Protein AF-A0ABC8KRX1-F1 (afdb_monomer_lite)

Structure (mmCIF, N/CA/C/O backbone):
data_AF-A0ABC8KRX1-F1
#
_entry.id   AF-A0ABC8KRX1-F1
#
loop_
_atom_site.group_PDB
_atom_site.id
_atom_site.type_symbol
_atom_site.label_atom_id
_atom_site.label_alt_id
_atom_site.label_comp_id
_atom_site.label_asym_id
_atom_site.label_entity_id
_atom_site.label_seq_id
_atom_site.pdbx_PDB_ins_code
_atom_site.Cartn_x
_atom_site.Cartn_y
_atom_site.Cartn_z
_atom_site.occupancy
_atom_site.B_iso_or_equiv
_atom_site.auth_seq_id
_atom_site.auth_comp_id
_atom_site.auth_asym_id
_atom_site.auth_atom_id
_atom_site.pdbx_PDB_model_num
ATOM 1 N N . ILE A 1 1 ? 6.190 -9.106 5.605 1.00 67.31 1 ILE A N 1
ATOM 2 C CA . ILE A 1 1 ? 5.670 -8.536 6.875 1.00 67.31 1 ILE A CA 1
ATOM 3 C C . ILE A 1 1 ? 4.294 -9.136 7.111 1.00 67.31 1 ILE A C 1
ATOM 5 O O . ILE A 1 1 ? 3.569 -9.311 6.140 1.00 67.31 1 ILE A O 1
ATOM 9 N N . ARG A 1 2 ? 3.958 -9.511 8.347 1.00 81.69 2 ARG A N 1
ATOM 10 C CA . ARG A 1 2 ? 2.632 -10.032 8.702 1.00 81.69 2 ARG A CA 1
ATOM 11 C C . ARG A 1 2 ? 2.022 -9.091 9.737 1.00 81.69 2 ARG A C 1
ATOM 13 O O . ARG A 1 2 ? 2.647 -8.880 10.771 1.00 81.69 2 ARG A O 1
ATOM 20 N N . LEU A 1 3 ? 0.860 -8.521 9.429 1.00 82.62 3 LEU A N 1
ATOM 21 C CA . LEU A 1 3 ? 0.117 -7.658 10.350 1.00 82.62 3 LEU A CA 1
ATOM 22 C C . LEU A 1 3 ? -0.567 -8.503 11.427 1.00 82.62 3 LEU A C 1
ATOM 24 O O . LEU A 1 3 ? -0.953 -9.651 11.166 1.00 82.62 3 LEU A O 1
ATOM 28 N N . ASN A 1 4 ? -0.743 -7.936 12.621 1.00 85.56 4 ASN A N 1
ATOM 29 C CA . ASN A 1 4 ? -1.648 -8.529 13.598 1.00 85.56 4 ASN A CA 1
ATOM 30 C C . ASN A 1 4 ? -3.095 -8.183 13.228 1.00 85.56 4 ASN A C 1
ATOM 32 O O . ASN A 1 4 ? -3.589 -7.130 13.606 1.00 85.56 4 ASN A O 1
ATOM 36 N N . HIS A 1 5 ? -3.770 -9.086 12.519 1.00 79.25 5 HIS A N 1
ATOM 37 C CA . HIS A 1 5 ? -5.127 -8.877 12.003 1.00 79.25 5 HIS A CA 1
ATOM 38 C C . HIS A 1 5 ? -6.200 -8.515 13.049 1.00 79.25 5 HIS A C 1
ATOM 40 O O . HIS A 1 5 ? -7.249 -8.015 12.663 1.00 79.25 5 HIS A O 1
ATOM 46 N N . GLU A 1 6 ? -5.961 -8.744 14.346 1.00 83.38 6 GLU A N 1
ATOM 47 C CA . GLU A 1 6 ? -6.902 -8.363 15.411 1.00 83.38 6 GLU A CA 1
ATOM 48 C C . GLU A 1 6 ? -6.779 -6.888 15.823 1.00 83.38 6 GLU A C 1
ATOM 50 O O . GLU A 1 6 ? -7.724 -6.314 16.354 1.00 83.38 6 GLU A O 1
ATOM 55 N N . THR A 1 7 ? -5.609 -6.272 15.619 1.00 85.19 7 THR A N 1
ATOM 56 C CA . THR A 1 7 ? -5.292 -4.938 16.168 1.00 85.19 7 THR A CA 1
ATOM 57 C C . THR A 1 7 ? -4.695 -3.971 15.149 1.00 85.19 7 THR A C 1
ATOM 59 O O . THR A 1 7 ? -4.569 -2.780 15.430 1.00 85.19 7 THR A O 1
ATOM 62 N N . GLU A 1 8 ? -4.261 -4.473 13.996 1.00 87.12 8 GLU A N 1
ATOM 63 C CA . GLU A 1 8 ? -3.500 -3.734 12.998 1.00 87.12 8 GLU A CA 1
ATOM 64 C C . GLU A 1 8 ? -4.095 -3.948 11.605 1.00 87.12 8 GLU A C 1
ATOM 66 O O . GLU A 1 8 ? -4.144 -5.069 11.094 1.00 87.12 8 GLU A O 1
ATOM 71 N N . PHE A 1 9 ? -4.515 -2.852 10.980 1.00 83.00 9 PHE A N 1
ATOM 72 C CA . PHE A 1 9 ? -5.152 -2.840 9.667 1.00 83.00 9 PHE A CA 1
ATOM 73 C C . PHE A 1 9 ? -4.615 -1.695 8.809 1.00 83.00 9 PHE A C 1
ATOM 75 O O . PHE A 1 9 ? -4.143 -0.678 9.319 1.00 83.00 9 PHE A O 1
ATOM 82 N N . VAL A 1 10 ? -4.664 -1.880 7.490 1.00 86.00 10 VAL A N 1
ATOM 83 C CA . VAL A 1 10 ? -4.175 -0.900 6.511 1.00 86.00 10 VAL A CA 1
ATOM 84 C C . VAL A 1 10 ? -5.114 0.306 6.474 1.00 86.00 10 VAL A C 1
ATOM 86 O O . VAL A 1 10 ? -6.324 0.141 6.378 1.00 86.00 10 VAL A O 1
ATOM 89 N N . THR A 1 11 ? -4.546 1.509 6.529 1.00 86.69 11 THR A N 1
ATOM 90 C CA . THR A 1 11 ? -5.235 2.812 6.493 1.00 86.69 11 THR A CA 1
ATOM 91 C C . THR A 1 11 ? -4.822 3.677 5.303 1.00 86.69 11 THR A C 1
ATOM 93 O O . THR A 1 11 ? -5.395 4.742 5.081 1.00 86.69 11 THR A O 1
ATOM 96 N N . GLY A 1 12 ? -3.819 3.247 4.538 1.00 87.75 12 GLY A N 1
ATOM 97 C CA . GLY A 1 12 ? -3.296 4.010 3.413 1.00 87.75 12 GLY A CA 1
ATOM 98 C C . GLY A 1 12 ? -2.131 3.319 2.723 1.00 87.75 12 GLY A C 1
ATOM 99 O O . GLY A 1 12 ? -1.559 2.359 3.246 1.00 87.75 12 GLY A O 1
ATOM 100 N N . ILE A 1 13 ? -1.747 3.847 1.562 1.00 90.38 13 ILE A N 1
ATOM 101 C CA . ILE A 1 13 ? -0.520 3.456 0.865 1.00 90.38 13 ILE A CA 1
ATOM 102 C C . ILE A 1 13 ? 0.223 4.696 0.366 1.00 90.38 13 ILE A C 1
ATOM 104 O O . ILE A 1 13 ? -0.382 5.671 -0.071 1.00 90.38 13 ILE A O 1
ATOM 108 N N . SER A 1 14 ? 1.547 4.667 0.390 1.00 90.00 14 SER A N 1
ATOM 109 C CA . SER A 1 14 ? 2.373 5.687 -0.260 1.00 90.00 14 SER A CA 1
ATOM 110 C C . SER A 1 14 ? 3.554 5.050 -0.971 1.00 90.00 14 SER A C 1
ATOM 112 O O . SER A 1 14 ? 3.838 3.870 -0.783 1.00 90.00 14 SER A O 1
ATOM 114 N N . GLY A 1 15 ? 4.234 5.805 -1.820 1.00 89.69 15 GLY A N 1
ATOM 115 C CA . GLY A 1 15 ? 5.324 5.276 -2.611 1.00 89.69 15 GLY A CA 1
ATOM 116 C C . GLY A 1 15 ? 5.951 6.295 -3.542 1.00 89.69 15 GLY A C 1
ATOM 117 O O . GLY A 1 15 ? 5.648 7.487 -3.530 1.00 89.69 15 GLY A O 1
ATOM 118 N N . GLU A 1 16 ? 6.848 5.794 -4.370 1.00 88.94 16 GLU A N 1
ATOM 119 C CA . GLU A 1 16 ? 7.502 6.537 -5.432 1.00 88.94 16 GLU A CA 1
ATOM 120 C C . GLU A 1 16 ? 7.234 5.835 -6.754 1.00 88.94 16 GLU A C 1
ATOM 122 O O . GLU A 1 16 ? 7.236 4.607 -6.827 1.00 88.94 16 GLU A O 1
ATOM 127 N N . MET A 1 17 ? 7.033 6.618 -7.806 1.00 86.56 17 MET A N 1
ATOM 128 C CA . MET A 1 17 ? 6.979 6.149 -9.178 1.00 86.56 17 MET A CA 1
ATOM 129 C C . MET A 1 17 ? 8.159 6.693 -9.960 1.00 86.56 17 MET A C 1
ATOM 131 O O . MET A 1 17 ? 8.641 7.807 -9.743 1.00 86.56 17 MET A O 1
ATOM 135 N N . THR A 1 18 ? 8.650 5.923 -10.921 1.00 82.62 18 THR A N 1
ATOM 136 C CA . THR A 1 18 ? 9.558 6.470 -11.921 1.00 82.62 18 THR A CA 1
ATOM 137 C C . THR A 1 18 ? 9.489 5.716 -13.228 1.00 82.62 18 THR A C 1
ATOM 139 O O . THR A 1 18 ? 9.470 4.492 -13.247 1.00 82.62 18 THR A O 1
ATOM 142 N N . GLY A 1 19 ? 9.503 6.457 -14.337 1.00 79.62 19 GLY A N 1
ATOM 143 C CA . GLY A 1 19 ? 9.397 5.856 -15.667 1.00 79.62 19 GLY A CA 1
ATOM 144 C C . GLY A 1 19 ? 8.065 5.134 -15.898 1.00 79.62 19 GLY A C 1
ATOM 145 O O . GLY A 1 19 ? 8.004 4.283 -16.771 1.00 79.62 19 GLY A O 1
ATOM 146 N N . GLY A 1 20 ? 7.024 5.463 -15.123 1.00 81.00 20 GLY A N 1
ATOM 147 C CA . GLY A 1 20 ? 5.713 4.810 -15.191 1.00 81.00 20 GLY A CA 1
ATOM 148 C C . GLY A 1 20 ? 5.544 3.592 -14.278 1.00 81.00 20 GLY A C 1
ATOM 149 O O . GLY A 1 20 ? 4.445 3.055 -14.212 1.00 81.00 20 GLY A O 1
ATOM 150 N N . SER A 1 21 ? 6.581 3.187 -13.542 1.00 85.25 21 SER A N 1
ATOM 151 C CA . SER A 1 21 ? 6.537 2.030 -12.640 1.00 85.25 21 SER A CA 1
ATOM 152 C C . SER A 1 21 ? 6.635 2.447 -11.179 1.00 85.25 21 SER A C 1
ATOM 154 O O . SER A 1 21 ? 7.319 3.420 -10.856 1.00 85.25 21 SER A O 1
ATOM 156 N N . ILE A 1 22 ? 5.999 1.690 -10.285 1.00 89.75 22 ILE A N 1
ATOM 157 C CA . ILE A 1 22 ? 6.122 1.884 -8.838 1.00 89.75 22 ILE A CA 1
ATOM 158 C C . ILE A 1 22 ? 7.489 1.373 -8.380 1.00 89.75 22 ILE A C 1
ATOM 160 O O . ILE A 1 22 ? 7.819 0.199 -8.534 1.00 89.75 22 ILE A O 1
ATOM 164 N N . THR A 1 23 ? 8.293 2.266 -7.811 1.00 89.25 23 THR A N 1
ATOM 165 C CA . THR A 1 23 ? 9.655 1.991 -7.345 1.00 89.25 23 THR A CA 1
ATOM 166 C C . THR A 1 23 ? 9.762 1.885 -5.833 1.00 89.25 23 THR A C 1
ATOM 168 O O . THR A 1 23 ? 10.705 1.272 -5.342 1.00 89.25 23 THR A O 1
ATOM 171 N N . SER A 1 24 ? 8.803 2.413 -5.079 1.00 90.94 24 SER A N 1
ATOM 172 C CA . SER A 1 24 ? 8.670 2.102 -3.656 1.00 90.94 24 SER A CA 1
ATOM 173 C C . SER A 1 24 ? 7.207 1.997 -3.262 1.00 90.94 24 SER A C 1
ATOM 175 O O . SER A 1 24 ? 6.345 2.621 -3.880 1.00 90.94 24 SER A O 1
ATOM 177 N N . LEU A 1 25 ? 6.933 1.197 -2.237 1.00 90.94 25 LEU A N 1
ATOM 178 C CA . LEU A 1 25 ? 5.602 1.038 -1.671 1.00 90.94 25 LEU A CA 1
ATOM 179 C C . LEU A 1 25 ? 5.710 0.948 -0.155 1.00 90.94 25 LEU A C 1
ATOM 181 O O . LEU A 1 25 ? 6.485 0.158 0.381 1.00 90.94 25 LEU A O 1
ATOM 185 N N . THR A 1 26 ? 4.896 1.738 0.526 1.00 92.00 26 THR A N 1
ATOM 186 C CA . THR A 1 26 ? 4.748 1.780 1.972 1.00 92.00 26 THR A CA 1
ATOM 187 C C . THR A 1 26 ? 3.279 1.593 2.321 1.00 92.00 26 THR A C 1
ATOM 189 O O . THR A 1 26 ? 2.423 2.315 1.814 1.00 92.00 26 THR A O 1
ATOM 192 N N . PHE A 1 27 ? 2.981 0.635 3.195 1.00 90.00 27 PHE A N 1
ATOM 193 C CA . PHE A 1 27 ? 1.653 0.461 3.773 1.00 90.00 27 PHE A CA 1
ATOM 194 C C . PHE A 1 27 ? 1.554 1.268 5.061 1.00 90.00 27 PHE A C 1
ATOM 196 O O . PHE A 1 27 ? 2.338 1.060 5.988 1.00 90.00 27 PHE A O 1
ATOM 203 N N . HIS A 1 28 ? 0.572 2.156 5.134 1.00 89.19 28 HIS A N 1
ATOM 204 C CA . HIS A 1 28 ? 0.198 2.826 6.372 1.00 89.19 28 HIS A CA 1
ATOM 205 C C . HIS A 1 28 ? -0.838 1.975 7.083 1.00 89.19 28 HIS A C 1
ATOM 207 O O . HIS A 1 28 ? -1.763 1.460 6.457 1.00 89.19 28 HIS A O 1
ATOM 213 N N . THR A 1 29 ? -0.664 1.803 8.384 1.00 88.12 29 THR A N 1
ATOM 214 C CA . THR A 1 29 ? -1.630 1.142 9.261 1.00 88.12 29 THR A CA 1
ATOM 215 C C . THR A 1 29 ? -2.055 2.094 10.364 1.00 88.12 29 THR A C 1
ATOM 217 O O . THR A 1 29 ? -1.436 3.139 10.573 1.00 88.12 29 THR A O 1
ATOM 220 N N . ASN A 1 30 ? -3.078 1.713 11.120 1.00 86.19 30 ASN A N 1
ATOM 221 C CA . ASN A 1 30 ? -3.495 2.431 12.322 1.00 86.19 30 ASN A CA 1
ATOM 222 C C . ASN A 1 30 ? -2.404 2.508 13.413 1.00 86.19 30 ASN A C 1
ATOM 224 O O . ASN A 1 30 ? -2.520 3.331 14.315 1.00 86.19 30 ASN A O 1
ATOM 228 N N . LEU A 1 31 ? -1.357 1.673 13.354 1.00 88.88 31 LEU A N 1
ATOM 229 C CA . LEU A 1 31 ? -0.285 1.646 14.359 1.00 88.88 31 LEU A CA 1
ATOM 230 C C . LEU A 1 31 ? 1.047 2.213 13.854 1.00 88.88 31 LEU A C 1
ATOM 232 O O . LEU A 1 31 ? 1.808 2.785 14.634 1.00 88.88 31 LEU A O 1
ATOM 236 N N . ARG A 1 32 ? 1.375 1.999 12.576 1.00 89.12 32 ARG A N 1
ATOM 237 C CA . ARG A 1 32 ? 2.685 2.336 11.991 1.00 89.12 32 ARG A CA 1
ATOM 238 C C . ARG A 1 32 ? 2.682 2.318 10.464 1.00 89.12 32 ARG A C 1
ATOM 240 O O . ARG A 1 32 ? 1.757 1.809 9.837 1.00 89.12 32 ARG A O 1
ATOM 247 N N . ALA A 1 33 ? 3.765 2.811 9.873 1.00 90.81 33 ALA A N 1
ATOM 248 C CA . ALA A 1 33 ? 4.052 2.666 8.451 1.00 90.81 33 ALA A CA 1
ATOM 249 C C . ALA A 1 33 ? 5.076 1.547 8.206 1.00 90.81 33 ALA A C 1
ATOM 251 O O . ALA A 1 33 ? 6.019 1.373 8.983 1.00 90.81 33 ALA A O 1
ATOM 252 N N . TYR A 1 34 ? 4.907 0.815 7.107 1.00 91.00 34 TYR A N 1
ATOM 253 C CA . TYR A 1 34 ? 5.802 -0.257 6.687 1.00 91.00 34 TYR A CA 1
ATOM 254 C C . TYR A 1 34 ? 6.230 -0.091 5.244 1.00 91.00 34 TYR A C 1
ATOM 256 O O . TYR A 1 34 ? 5.412 -0.246 4.339 1.00 91.00 34 TYR A O 1
ATOM 264 N N . GLU A 1 35 ? 7.522 0.124 5.023 1.00 91.12 35 GLU A N 1
ATOM 265 C CA . GLU A 1 35 ? 8.089 0.042 3.682 1.00 91.12 35 GLU A CA 1
ATOM 266 C C . GLU A 1 35 ? 8.104 -1.429 3.235 1.00 91.12 35 GLU A C 1
ATOM 268 O O . GLU A 1 35 ? 8.782 -2.275 3.821 1.00 91.12 35 GLU A O 1
ATOM 273 N N . ALA A 1 36 ? 7.296 -1.748 2.226 1.00 89.56 36 ALA A N 1
ATOM 274 C CA . ALA A 1 36 ? 7.201 -3.084 1.653 1.00 89.56 36 ALA A CA 1
ATOM 275 C C . ALA A 1 36 ? 8.387 -3.365 0.730 1.00 89.56 36 ALA A C 1
ATOM 277 O O . ALA A 1 36 ? 8.979 -4.443 0.785 1.00 89.56 36 ALA A O 1
ATOM 278 N N . PHE A 1 37 ? 8.731 -2.385 -0.106 1.00 89.00 37 PHE A N 1
ATOM 279 C CA . PHE A 1 37 ? 9.933 -2.403 -0.924 1.00 89.00 37 PHE A CA 1
ATOM 280 C C . PHE A 1 37 ? 10.350 -0.987 -1.318 1.00 89.00 37 PHE A C 1
ATOM 282 O O . PHE A 1 37 ? 9.523 -0.078 -1.409 1.00 89.00 37 PHE A O 1
ATOM 289 N N . HIS A 1 38 ? 11.638 -0.844 -1.622 1.00 90.31 38 HIS A N 1
ATOM 290 C CA . HIS A 1 38 ? 12.217 0.362 -2.195 1.00 90.31 38 HIS A CA 1
ATOM 291 C C . HIS A 1 38 ? 13.334 -0.020 -3.166 1.00 90.31 38 HIS A C 1
ATOM 293 O O . HIS A 1 38 ? 14.426 -0.440 -2.775 1.00 90.31 38 HIS A O 1
ATOM 299 N N . LEU A 1 39 ? 13.054 0.114 -4.457 1.00 84.44 39 LEU A N 1
ATOM 300 C CA . LEU A 1 39 ? 13.995 -0.164 -5.529 1.00 84.44 39 LEU A CA 1
ATOM 301 C C . LEU A 1 39 ? 14.983 0.995 -5.648 1.00 84.44 39 LEU A C 1
ATOM 303 O O . LEU A 1 39 ? 14.645 2.096 -6.081 1.00 84.44 39 LEU A O 1
ATOM 307 N N . LYS A 1 40 ? 16.241 0.730 -5.294 1.00 76.25 40 LYS A N 1
ATOM 308 C CA . LYS A 1 40 ? 17.344 1.664 -5.529 1.00 76.25 40 LYS A CA 1
ATOM 309 C C . LYS A 1 40 ? 17.755 1.597 -6.992 1.00 76.25 40 LYS A C 1
ATOM 311 O O . LYS A 1 40 ? 18.619 0.812 -7.374 1.00 76.25 40 LYS A O 1
ATOM 316 N N . ILE A 1 41 ? 17.117 2.415 -7.819 1.00 71.50 41 ILE A N 1
ATOM 317 C CA . ILE A 1 41 ? 17.478 2.517 -9.230 1.00 71.50 41 ILE A CA 1
ATOM 318 C C . ILE A 1 41 ? 18.649 3.493 -9.351 1.00 71.50 41 ILE A C 1
ATOM 320 O O . ILE A 1 41 ? 18.473 4.702 -9.200 1.00 71.50 41 ILE A O 1
ATOM 324 N N . ASN A 1 42 ? 19.845 2.966 -9.634 1.00 67.62 42 ASN A N 1
ATOM 325 C CA . ASN A 1 42 ? 21.021 3.771 -9.967 1.00 67.62 42 ASN A CA 1
ATOM 326 C C . ASN A 1 42 ? 20.800 4.454 -11.314 1.00 67.62 42 ASN A C 1
ATOM 328 O O . ASN A 1 42 ? 21.143 3.942 -12.379 1.00 67.62 42 ASN A O 1
ATOM 332 N N . ARG A 1 43 ? 20.182 5.623 -11.256 1.00 63.22 43 ARG A N 1
ATOM 333 C CA . ARG A 1 43 ? 19.988 6.485 -12.403 1.00 63.22 43 ARG A CA 1
ATOM 334 C C . ARG A 1 43 ? 21.188 7.417 -12.515 1.00 63.22 43 ARG A C 1
ATOM 336 O O . ARG A 1 43 ? 21.505 8.132 -11.572 1.00 63.22 43 ARG A O 1
ATOM 343 N N . GLY A 1 44 ? 21.862 7.394 -13.665 1.00 64.00 44 GLY A N 1
ATOM 344 C CA . GLY A 1 44 ? 22.899 8.381 -13.975 1.00 64.00 44 GLY A CA 1
ATOM 345 C C . GLY A 1 44 ? 22.360 9.814 -13.870 1.00 64.00 44 GLY A C 1
ATOM 346 O O . GLY A 1 44 ? 21.148 10.029 -13.900 1.00 64.00 44 GLY A O 1
ATOM 347 N N . GLU A 1 45 ? 23.259 10.797 -13.798 1.00 62.59 45 GLU A N 1
ATOM 348 C CA . GLU A 1 45 ? 22.995 12.207 -13.432 1.00 62.59 45 GLU A CA 1
ATOM 349 C C . GLU A 1 45 ? 21.879 12.936 -14.215 1.00 62.59 45 GLU A C 1
ATOM 351 O O . GLU A 1 45 ? 21.453 14.014 -13.814 1.00 62.59 45 GLU A O 1
ATOM 356 N N . LYS A 1 46 ? 21.386 12.378 -15.330 1.00 65.81 46 LYS A N 1
ATOM 357 C CA . LYS A 1 46 ? 20.376 12.997 -16.210 1.00 65.81 46 LYS A CA 1
ATOM 358 C C . LYS A 1 46 ? 18.960 12.436 -16.073 1.00 65.81 46 LYS A C 1
ATOM 360 O O . LYS A 1 46 ? 18.087 12.813 -16.856 1.00 65.81 46 LYS A O 1
ATOM 365 N N . ALA A 1 47 ? 18.711 11.500 -15.164 1.00 64.69 47 ALA A N 1
ATOM 366 C CA . ALA A 1 47 ? 17.384 10.910 -15.079 1.00 64.69 47 ALA A CA 1
ATOM 367 C C . ALA A 1 47 ? 16.376 11.830 -14.383 1.00 64.69 47 ALA A C 1
ATOM 369 O O . ALA A 1 47 ? 16.719 12.586 -13.475 1.00 64.69 47 ALA A O 1
ATOM 370 N N . ARG A 1 48 ? 15.108 11.731 -14.798 1.00 67.06 48 ARG A N 1
ATOM 371 C CA . ARG A 1 48 ? 14.008 12.438 -14.137 1.00 67.06 48 ARG A CA 1
ATOM 372 C C . ARG A 1 48 ? 13.901 11.989 -12.669 1.00 67.06 48 ARG A C 1
ATOM 374 O O . ARG A 1 48 ? 14.061 10.791 -12.412 1.00 67.06 48 ARG A O 1
ATOM 381 N N . PRO A 1 49 ? 13.643 12.920 -11.731 1.00 68.38 49 PRO A N 1
ATOM 382 C CA . PRO A 1 49 ? 13.426 12.580 -10.328 1.00 68.38 49 PRO A CA 1
ATOM 383 C C . PRO A 1 49 ? 12.209 11.659 -10.178 1.00 68.38 49 PRO A C 1
ATOM 385 O O . PRO A 1 49 ? 11.307 11.682 -11.019 1.00 68.38 49 PRO A O 1
ATOM 388 N N . SER A 1 50 ? 12.200 10.836 -9.128 1.00 70.69 50 SER A N 1
ATOM 389 C CA . SER A 1 50 ? 11.040 10.013 -8.798 1.00 70.69 50 SER A CA 1
ATOM 390 C C . SER A 1 50 ? 9.850 10.897 -8.423 1.00 70.69 50 SER A C 1
ATOM 392 O O . SER A 1 50 ? 9.985 11.905 -7.726 1.00 70.69 50 SER A O 1
ATOM 394 N N . GLU A 1 51 ? 8.672 10.523 -8.909 1.00 75.69 51 GLU A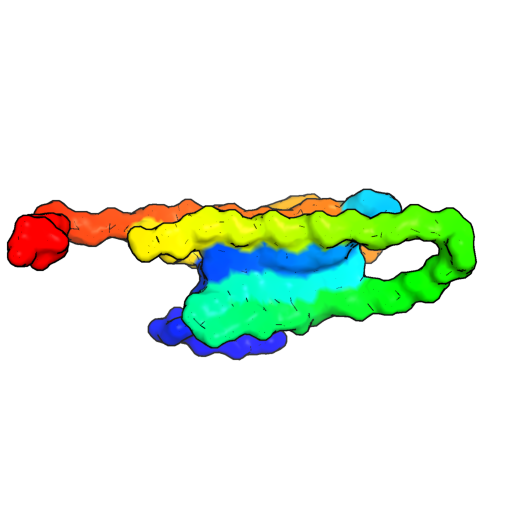 N 1
ATOM 395 C CA . GLU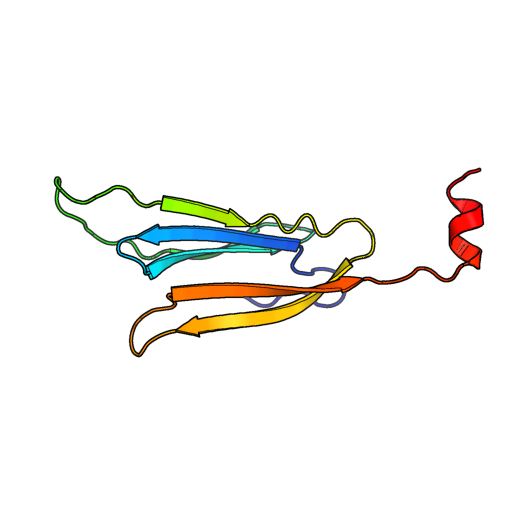 A 1 51 ? 7.417 11.151 -8.523 1.00 75.69 51 GLU A CA 1
ATOM 396 C C . GLU A 1 51 ? 6.952 10.495 -7.227 1.00 75.69 51 GLU A C 1
ATOM 398 O O . GLU A 1 51 ? 6.673 9.298 -7.193 1.00 75.69 51 GLU A O 1
ATOM 403 N N . LYS A 1 52 ? 6.901 11.262 -6.137 1.00 75.31 52 LYS A N 1
ATOM 404 C CA . LYS A 1 52 ? 6.313 10.780 -4.886 1.00 75.31 52 LYS A CA 1
ATOM 405 C C . LYS A 1 52 ? 4.805 10.744 -5.041 1.00 75.31 52 LYS A C 1
ATOM 407 O O . LYS A 1 52 ? 4.195 11.758 -5.373 1.00 75.31 52 LYS A O 1
ATOM 412 N N . ILE A 1 53 ? 4.222 9.587 -4.775 1.00 72.75 53 ILE A N 1
ATOM 413 C CA . ILE A 1 53 ? 2.784 9.384 -4.809 1.00 72.75 53 ILE A CA 1
ATOM 414 C C . ILE A 1 53 ? 2.352 8.918 -3.438 1.00 72.75 53 ILE A C 1
ATOM 416 O O . ILE A 1 53 ? 2.788 7.888 -2.932 1.00 72.75 53 ILE A O 1
ATOM 420 N N . GLU A 1 54 ? 1.478 9.692 -2.826 1.00 67.25 54 GLU A N 1
ATOM 421 C CA . GLU A 1 54 ? 0.958 9.391 -1.512 1.00 67.25 54 GLU A CA 1
ATOM 422 C C . GLU A 1 54 ? -0.561 9.342 -1.587 1.00 67.25 54 GLU A C 1
ATOM 424 O O . GLU A 1 54 ? -1.218 10.341 -1.871 1.00 67.25 54 GLU A O 1
ATOM 429 N N . PHE A 1 55 ? -1.107 8.148 -1.364 1.00 64.19 55 PHE A N 1
ATOM 430 C CA . PHE A 1 55 ? -2.536 7.906 -1.275 1.00 64.19 55 PHE A CA 1
ATOM 431 C C . PHE A 1 55 ? -2.891 7.619 0.180 1.00 64.19 55 PHE A C 1
ATOM 433 O O . PHE A 1 55 ? -3.053 6.476 0.621 1.00 64.19 55 PHE A O 1
ATOM 440 N N . HIS A 1 56 ? -3.064 8.701 0.929 1.00 61.91 56 HIS A N 1
ATOM 441 C CA . HIS A 1 56 ? -3.829 8.647 2.163 1.00 61.91 56 HIS A CA 1
ATOM 442 C C . HIS A 1 56 ? -5.288 8.493 1.769 1.00 61.91 56 HIS A C 1
ATOM 444 O O . HIS A 1 56 ? -5.928 9.470 1.391 1.00 61.91 56 HIS A O 1
ATOM 450 N N . SER A 1 57 ? -5.843 7.283 1.843 1.00 56.97 57 SER A N 1
ATOM 451 C CA . SER A 1 57 ? -7.284 7.119 1.606 1.00 56.97 57 SER A CA 1
ATOM 452 C C . SER A 1 57 ? -8.125 7.835 2.651 1.00 56.97 57 SER A C 1
ATOM 454 O O . SER A 1 57 ? -9.339 7.878 2.491 1.00 56.97 57 SER A O 1
ATOM 456 N N . GLY A 1 58 ? -7.495 8.332 3.727 1.00 54.44 58 GLY A N 1
ATOM 457 C CA . GLY A 1 58 ? -8.185 8.881 4.876 1.00 54.44 58 GLY A CA 1
ATOM 458 C C . GLY A 1 58 ? -9.252 7.890 5.292 1.00 54.44 58 GLY A C 1
ATOM 459 O O . GLY A 1 58 ? -10.422 8.239 5.224 1.00 54.44 58 GLY A O 1
ATOM 460 N N . ILE A 1 59 ? -8.868 6.637 5.594 1.00 58.50 59 ILE A N 1
ATOM 461 C CA . ILE A 1 59 ? -9.801 5.685 6.207 1.00 58.50 59 ILE A CA 1
ATOM 462 C C . ILE A 1 59 ? -10.283 6.364 7.492 1.00 58.50 59 ILE A C 1
ATOM 464 O O . ILE A 1 59 ? -9.587 6.367 8.503 1.00 58.50 59 ILE A O 1
ATOM 468 N N . LEU A 1 60 ? -11.417 7.055 7.375 1.00 58.94 60 LEU A N 1
ATOM 469 C CA . LEU A 1 60 ? -12.086 7.774 8.443 1.00 58.94 60 LEU A CA 1
ATOM 470 C C . LEU A 1 60 ? -12.514 6.738 9.479 1.00 58.94 60 LEU A C 1
ATOM 472 O O . LEU A 1 60 ? -12.750 5.576 9.127 1.00 58.94 60 LEU A O 1
ATOM 476 N N . ASP A 1 61 ? -12.634 7.158 10.739 1.00 59.47 61 ASP A N 1
ATOM 477 C CA . ASP A 1 61 ? -13.233 6.337 11.789 1.00 59.47 61 ASP A CA 1
ATOM 478 C C . ASP A 1 61 ? -14.516 5.710 11.224 1.00 59.47 61 ASP A C 1
ATOM 480 O O . ASP A 1 61 ? -15.433 6.453 10.873 1.00 59.47 61 ASP A O 1
ATOM 484 N N . ARG A 1 62 ? -14.557 4.366 11.103 1.00 66.06 62 ARG A N 1
ATOM 485 C CA . ARG A 1 62 ? -15.624 3.522 10.488 1.00 66.06 62 ARG A CA 1
ATOM 486 C C . ARG A 1 62 ? -15.387 3.014 9.068 1.00 66.06 62 ARG A C 1
ATOM 488 O O . ARG A 1 62 ? -16.336 2.686 8.357 1.00 66.06 62 ARG A O 1
ATOM 495 N N . SER A 1 63 ? -14.147 2.893 8.640 1.00 75.25 63 SER A N 1
ATOM 496 C CA . SER A 1 63 ? -13.827 2.248 7.374 1.00 75.25 63 SER A CA 1
ATOM 497 C C . SER A 1 63 ? -12.790 1.146 7.581 1.00 75.25 63 SER A C 1
ATOM 499 O O . SER A 1 63 ? -11.851 1.306 8.352 1.00 75.25 63 SER A O 1
ATOM 501 N N . GLU A 1 64 ? -12.977 0.009 6.918 1.00 78.44 64 GLU A N 1
ATOM 502 C CA . GLU A 1 64 ? -12.085 -1.148 6.996 1.00 78.44 64 GLU A CA 1
ATOM 503 C C . GLU A 1 64 ? -11.488 -1.441 5.623 1.00 78.44 64 GLU A C 1
ATOM 505 O O . GLU A 1 64 ? -12.175 -1.398 4.598 1.00 78.44 64 GLU A O 1
ATOM 510 N N . PHE A 1 65 ? -10.192 -1.744 5.605 1.00 84.31 65 PHE A N 1
ATOM 511 C CA . PHE A 1 65 ? -9.530 -2.272 4.420 1.00 84.31 65 PHE A CA 1
ATOM 512 C C . PHE A 1 65 ? -10.162 -3.611 4.022 1.00 84.31 65 PHE A C 1
ATOM 514 O O . PHE A 1 65 ? -10.298 -4.506 4.853 1.00 84.31 65 PHE A O 1
ATOM 521 N N . GLU A 1 66 ? -10.498 -3.761 2.742 1.00 86.12 66 GLU A N 1
ATOM 522 C CA . GLU A 1 66 ? -11.102 -4.989 2.224 1.00 86.12 66 GLU A CA 1
ATOM 523 C C . GLU A 1 66 ? -10.130 -5.771 1.336 1.00 86.12 66 GLU A C 1
ATOM 525 O O . GLU A 1 66 ? -9.833 -6.937 1.597 1.00 86.12 66 GLU A O 1
ATOM 530 N N . SER A 1 67 ? -9.620 -5.145 0.274 1.00 88.81 67 SER A N 1
ATOM 531 C CA . SER A 1 67 ? -8.710 -5.803 -0.669 1.00 88.81 67 SER A CA 1
ATOM 532 C C . SER A 1 67 ? -7.910 -4.807 -1.506 1.00 88.81 67 SER A C 1
ATOM 534 O O . SER A 1 67 ? -8.242 -3.625 -1.574 1.00 88.81 67 SER A O 1
ATOM 536 N N . PHE A 1 68 ? -6.854 -5.292 -2.163 1.00 90.94 68 PHE A N 1
ATOM 537 C CA . PHE A 1 68 ? -6.078 -4.528 -3.139 1.00 90.94 68 PHE A CA 1
ATOM 538 C C . PHE A 1 68 ? -6.544 -4.812 -4.566 1.00 90.94 68 PHE A C 1
ATOM 540 O O . PHE A 1 68 ? -6.963 -5.923 -4.887 1.00 90.94 68 PHE A O 1
ATOM 547 N N . PHE A 1 69 ? -6.380 -3.824 -5.440 1.00 93.19 69 PHE A N 1
ATOM 548 C CA . PHE A 1 69 ? -6.517 -3.985 -6.883 1.00 93.19 69 PHE A CA 1
ATOM 549 C C . PHE A 1 69 ? -5.481 -3.131 -7.609 1.00 93.19 69 PHE A C 1
ATOM 551 O O . PHE A 1 69 ? -4.940 -2.172 -7.058 1.00 93.19 69 PHE A O 1
ATOM 558 N N . GLY A 1 70 ? -5.186 -3.476 -8.855 1.00 92.81 70 GLY A N 1
ATOM 559 C CA . GLY A 1 70 ? -4.159 -2.781 -9.612 1.00 92.81 70 GLY A CA 1
ATOM 560 C C . GLY A 1 70 ? -3.833 -3.469 -10.921 1.00 92.81 70 GLY A C 1
ATOM 561 O O . GLY A 1 70 ? -4.522 -4.397 -11.347 1.00 92.81 70 GLY A O 1
ATOM 562 N N . PHE A 1 71 ? -2.764 -2.995 -11.543 1.00 93.31 71 PHE A N 1
ATOM 563 C CA . PHE A 1 71 ? -2.26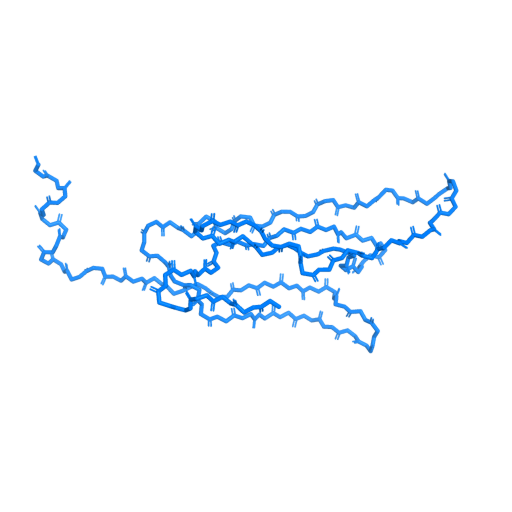6 -3.495 -12.812 1.00 93.31 71 PHE A CA 1
ATOM 564 C C . PHE A 1 71 ? -0.755 -3.682 -12.726 1.00 93.31 71 PHE A C 1
ATOM 566 O O . PHE A 1 71 ? -0.035 -2.793 -12.262 1.00 93.31 71 PHE A O 1
ATOM 573 N N . ALA A 1 72 ? -0.301 -4.837 -13.194 1.00 91.62 72 ALA A N 1
ATOM 574 C CA . ALA A 1 72 ? 1.100 -5.179 -13.347 1.00 91.62 72 ALA A CA 1
ATOM 575 C C . ALA A 1 72 ? 1.328 -5.703 -14.767 1.00 91.62 72 ALA A C 1
ATOM 577 O O . ALA A 1 72 ? 0.432 -6.322 -15.348 1.00 91.62 72 ALA A O 1
ATOM 578 N N . ASP A 1 73 ? 2.513 -5.436 -15.304 1.00 90.62 73 ASP A N 1
ATOM 579 C CA . ASP A 1 73 ? 3.024 -6.123 -16.488 1.00 90.62 73 ASP A CA 1
ATOM 580 C C . ASP A 1 73 ? 3.930 -7.296 -16.070 1.00 90.62 73 ASP A C 1
ATOM 582 O O . ASP A 1 73 ? 3.891 -7.737 -14.919 1.00 90.62 73 ASP A O 1
ATOM 586 N N . GLU A 1 74 ? 4.698 -7.849 -17.010 1.00 90.06 74 GLU A N 1
ATOM 587 C CA . GLU A 1 74 ? 5.585 -8.991 -16.751 1.00 90.06 74 GLU A CA 1
ATOM 588 C C . GLU A 1 74 ? 6.668 -8.688 -15.702 1.00 90.06 74 GLU A C 1
ATOM 590 O O . GLU A 1 74 ? 7.083 -9.590 -14.975 1.00 90.06 74 GLU A O 1
ATOM 595 N N . ASP A 1 75 ? 7.079 -7.425 -15.579 1.00 85.31 75 ASP A N 1
ATOM 596 C CA . ASP A 1 75 ? 8.267 -7.019 -14.829 1.00 85.31 75 ASP A CA 1
ATOM 597 C C . ASP A 1 75 ? 7.964 -5.985 -13.720 1.00 85.31 75 ASP A C 1
ATOM 599 O O . ASP A 1 75 ? 8.758 -5.816 -12.790 1.00 85.31 75 ASP A O 1
ATOM 603 N N . HIS A 1 76 ? 6.832 -5.273 -13.789 1.00 84.69 76 HIS A N 1
ATOM 604 C CA . HIS A 1 76 ? 6.569 -4.083 -12.977 1.00 84.69 76 HIS A CA 1
ATOM 605 C C . HIS A 1 76 ? 5.137 -4.024 -12.444 1.00 84.69 76 HIS A C 1
ATOM 607 O O . HIS A 1 76 ? 4.157 -4.277 -13.145 1.00 84.69 76 HIS A O 1
ATOM 613 N N . LEU A 1 77 ? 5.008 -3.538 -11.206 1.00 87.56 77 LEU A N 1
ATOM 614 C CA . LEU A 1 77 ? 3.745 -3.027 -10.685 1.00 87.56 77 LEU A CA 1
ATOM 615 C C . LEU A 1 77 ? 3.548 -1.592 -11.190 1.00 87.56 77 LEU A C 1
ATOM 617 O O . LEU A 1 77 ? 4.325 -0.694 -10.857 1.00 87.56 77 LEU A O 1
ATOM 621 N N . LEU A 1 78 ? 2.513 -1.380 -11.997 1.00 88.56 78 LEU A N 1
ATOM 622 C CA . LEU A 1 78 ? 2.243 -0.093 -12.642 1.00 88.56 78 LEU A CA 1
ATOM 623 C C . LEU A 1 78 ? 1.226 0.726 -11.850 1.00 88.56 78 LEU A C 1
ATOM 625 O O . LEU A 1 78 ? 1.374 1.937 -11.712 1.00 88.56 78 LEU A O 1
ATOM 629 N N . THR A 1 79 ? 0.204 0.066 -11.299 1.00 89.69 79 THR A N 1
ATOM 630 C CA . THR A 1 79 ? -0.791 0.706 -10.431 1.00 89.69 79 THR A CA 1
ATOM 631 C C . THR A 1 79 ? -1.152 -0.196 -9.261 1.00 89.69 79 THR A C 1
ATOM 633 O O . THR A 1 79 ? -1.207 -1.418 -9.398 1.00 89.69 79 THR A O 1
ATOM 636 N N . ILE A 1 80 ? -1.440 0.415 -8.116 1.00 90.75 80 ILE A N 1
ATOM 637 C CA . ILE A 1 80 ? -1.973 -0.259 -6.935 1.00 90.75 80 ILE A CA 1
ATOM 638 C C . ILE A 1 80 ? -2.909 0.690 -6.200 1.00 90.75 80 ILE A C 1
ATOM 640 O O . ILE A 1 80 ? -2.617 1.870 -6.030 1.00 90.75 80 ILE A O 1
ATOM 644 N N . ASN A 1 81 ? -4.045 0.153 -5.792 1.00 88.31 81 ASN A N 1
ATOM 645 C CA . ASN A 1 81 ? -5.104 0.818 -5.056 1.00 88.31 81 ASN A CA 1
ATOM 646 C C . ASN A 1 81 ? -5.742 -0.206 -4.110 1.00 88.31 81 ASN A C 1
ATOM 648 O O . ASN A 1 81 ? -5.391 -1.390 -4.119 1.00 88.31 81 ASN A O 1
ATOM 652 N N . PHE A 1 82 ? -6.699 0.232 -3.301 1.00 87.75 82 PHE A N 1
ATOM 653 C CA . PHE A 1 82 ? -7.441 -0.660 -2.420 1.00 87.75 82 PHE A CA 1
ATOM 654 C C . PHE A 1 82 ? -8.898 -0.255 -2.284 1.00 87.75 82 PHE A C 1
ATOM 656 O O . PHE A 1 82 ? -9.265 0.910 -2.434 1.00 87.75 82 PHE A O 1
ATOM 663 N N . TYR A 1 83 ? -9.717 -1.257 -1.996 1.00 87.12 83 TYR A N 1
ATOM 664 C CA . TYR A 1 83 ? -11.101 -1.089 -1.610 1.00 87.12 83 TYR A CA 1
ATOM 665 C C . TYR A 1 83 ? -11.204 -0.899 -0.105 1.00 87.12 83 TYR A C 1
ATOM 667 O O . TYR A 1 83 ? -10.504 -1.540 0.686 1.00 87.12 83 TYR A O 1
ATOM 675 N N . VAL A 1 84 ? -12.113 -0.007 0.264 1.00 84.56 84 VAL A N 1
ATOM 676 C CA . VAL A 1 84 ? -12.458 0.296 1.641 1.00 84.56 84 VAL A CA 1
ATOM 677 C C . VAL A 1 84 ? -13.945 0.038 1.808 1.00 84.56 84 VAL A C 1
ATOM 679 O O . VAL A 1 84 ? -14.757 0.530 1.021 1.00 84.56 84 VAL A O 1
ATOM 682 N N . ARG A 1 85 ? -14.301 -0.715 2.844 1.00 83.44 85 ARG A N 1
ATOM 683 C CA . ARG A 1 85 ? -15.684 -0.965 3.224 1.00 83.44 85 ARG A CA 1
ATOM 684 C C . ARG A 1 85 ? -16.065 -0.064 4.387 1.00 83.44 85 ARG A C 1
ATOM 686 O O . ARG A 1 85 ? -15.375 -0.019 5.399 1.00 83.44 85 ARG A O 1
ATOM 693 N N . HIS A 1 86 ? -17.203 0.610 4.271 1.00 79.31 86 HIS A N 1
ATOM 694 C CA . HIS A 1 86 ? -17.754 1.381 5.378 1.00 79.31 86 HIS A CA 1
ATOM 695 C C . HIS A 1 86 ? -18.407 0.445 6.406 1.00 79.31 86 HIS A C 1
ATOM 697 O O . HIS A 1 86 ? -19.249 -0.389 6.055 1.00 79.31 86 HIS A O 1
ATOM 703 N N . ILE A 1 87 ? -18.055 0.603 7.678 1.00 74.62 87 ILE A N 1
ATOM 704 C CA . ILE A 1 87 ? -18.710 -0.071 8.795 1.00 74.62 87 ILE A CA 1
ATOM 705 C C . ILE A 1 87 ? -19.770 0.874 9.335 1.00 74.62 87 ILE A C 1
ATOM 707 O O . ILE A 1 87 ? -19.484 1.866 9.998 1.00 74.62 87 ILE A O 1
ATOM 711 N N . PHE A 1 88 ? -21.032 0.590 9.046 1.00 65.25 88 PHE A N 1
ATOM 712 C CA . PHE A 1 88 ? -22.110 1.326 9.688 1.00 65.25 88 PHE A CA 1
ATOM 713 C C . PHE A 1 88 ? -22.235 0.847 11.134 1.00 65.25 88 PHE A C 1
ATOM 715 O O . PHE A 1 88 ? -22.575 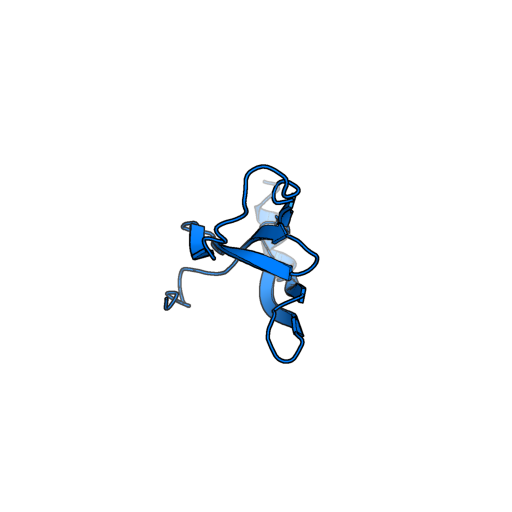-0.310 11.375 1.00 65.25 88 PHE A O 1
ATOM 722 N N . SER A 1 89 ? -21.968 1.733 12.094 1.00 60.19 89 SER A N 1
ATOM 723 C CA . SER A 1 89 ? -22.402 1.522 13.473 1.00 60.19 89 SER A CA 1
ATOM 724 C C . SER A 1 89 ? -23.921 1.354 13.474 1.00 60.19 89 SER A C 1
ATOM 726 O O . SER A 1 89 ? -24.623 2.128 12.814 1.00 60.19 89 SER A O 1
ATOM 728 N N . ASP A 1 90 ? -24.440 0.375 14.216 1.00 56.31 90 ASP A N 1
ATOM 729 C CA . ASP A 1 90 ? -25.881 0.252 14.429 1.00 56.31 90 ASP A CA 1
ATOM 730 C C . ASP A 1 90 ? -26.454 1.608 14.869 1.00 56.31 90 ASP A C 1
ATOM 732 O O . ASP A 1 90 ? -25.880 2.302 15.710 1.00 56.31 90 ASP A O 1
ATOM 736 N N . VAL A 1 91 ? -27.614 1.988 14.323 1.00 54.81 91 VAL A N 1
ATOM 737 C CA . VAL A 1 91 ? -28.279 3.293 14.548 1.00 54.81 91 VAL A CA 1
ATOM 738 C C . VAL A 1 91 ? -28.441 3.635 16.043 1.00 54.81 91 VAL A C 1
ATOM 740 O O . VAL A 1 91 ? -28.583 4.799 16.414 1.00 54.81 91 VAL A O 1
ATOM 743 N N . LYS A 1 92 ? -28.387 2.629 16.926 1.00 53.19 92 LYS A N 1
ATOM 744 C CA . LYS A 1 92 ? -28.435 2.791 18.384 1.00 53.19 92 LYS A CA 1
ATOM 745 C C . LYS A 1 92 ? -27.178 3.437 18.985 1.00 53.19 92 LYS A C 1
ATOM 747 O O . LYS A 1 92 ? -27.312 4.103 20.005 1.00 53.19 92 LYS A O 1
ATOM 752 N N . THR A 1 93 ? -26.005 3.301 18.370 1.00 52.31 93 THR A N 1
ATOM 753 C CA . THR A 1 93 ? -24.732 3.823 18.906 1.00 52.31 93 THR A CA 1
ATOM 754 C C . THR A 1 93 ? -24.512 5.297 18.549 1.00 52.31 93 THR A C 1
ATOM 756 O O . THR A 1 93 ? -23.923 6.037 19.326 1.00 52.31 93 THR A O 1
ATOM 759 N N . ILE A 1 94 ? -25.085 5.766 17.432 1.00 51.81 94 ILE A N 1
ATOM 760 C CA . ILE A 1 94 ? -24.991 7.168 16.968 1.00 51.81 94 ILE A CA 1
ATOM 761 C C . ILE A 1 94 ? -25.634 8.148 17.968 1.00 51.81 94 ILE A C 1
ATOM 763 O O . ILE A 1 94 ? -25.257 9.313 18.037 1.00 51.81 94 ILE A O 1
ATOM 767 N N . LYS A 1 95 ? -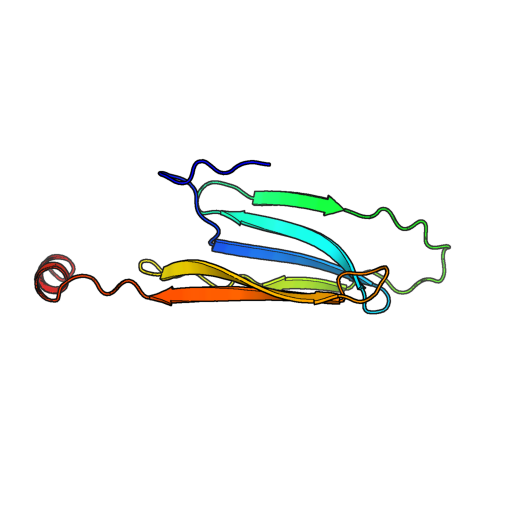26.597 7.686 18.775 1.00 50.84 95 LYS A N 1
ATOM 768 C CA . LYS A 1 95 ? -27.254 8.527 19.785 1.00 50.84 95 LYS A CA 1
ATOM 769 C C . LYS A 1 95 ? -26.395 8.815 21.020 1.00 50.84 95 LYS A C 1
ATOM 771 O O . LYS A 1 95 ? -26.742 9.741 21.733 1.00 50.84 95 LYS A O 1
ATOM 776 N N . MET A 1 96 ? -25.317 8.064 21.265 1.00 53.53 96 MET A N 1
ATOM 777 C CA . MET A 1 96 ? -24.456 8.261 22.445 1.00 53.53 96 MET A CA 1
ATOM 778 C C . MET A 1 96 ? -23.204 9.107 22.170 1.00 53.53 96 MET A C 1
ATOM 780 O O . MET A 1 96 ? -22.515 9.472 23.109 1.00 53.53 96 MET A O 1
ATOM 784 N N . GLU A 1 97 ? -22.888 9.416 20.909 1.00 48.66 97 GLU A N 1
ATOM 785 C CA . GLU A 1 97 ? -21.732 10.263 20.551 1.00 48.66 97 GLU A CA 1
ATOM 786 C C . GLU A 1 97 ? -22.082 11.761 20.464 1.00 48.66 97 GLU A C 1
ATOM 788 O O . GLU A 1 97 ? -21.194 12.591 20.301 1.00 48.66 97 GLU A O 1
ATOM 793 N N . ASN A 1 98 ? -23.371 12.104 20.563 1.00 49.56 98 ASN A N 1
ATOM 794 C CA . ASN A 1 98 ? -23.885 13.478 20.516 1.00 49.56 98 ASN A CA 1
ATOM 795 C C . ASN A 1 98 ? -24.431 13.967 21.878 1.00 49.56 98 ASN A C 1
ATOM 797 O O . ASN A 1 98 ? -25.158 14.961 21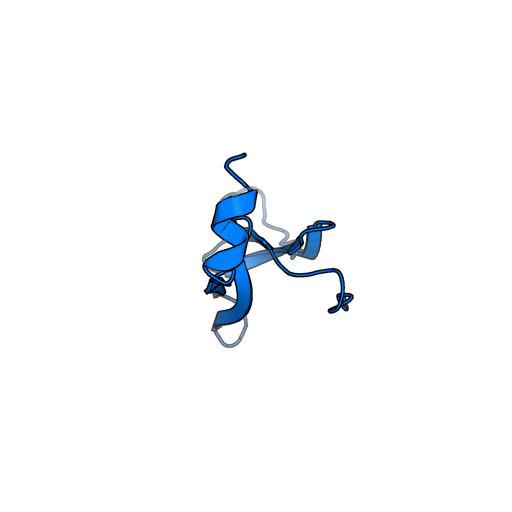.910 1.00 49.56 98 ASN A O 1
ATOM 801 N N . GLU A 1 99 ? -24.110 13.272 22.973 1.00 40.81 99 GLU A N 1
ATOM 802 C CA . GLU A 1 99 ? -24.321 13.720 24.364 1.00 40.81 99 GLU A CA 1
ATOM 803 C C . GLU A 1 99 ? -22.973 14.021 25.028 1.00 40.81 99 GLU A C 1
ATOM 805 O O . GLU A 1 99 ? -22.915 15.012 25.792 1.00 40.81 99 GLU A O 1
#

Organism: Eruca vesicaria subsp. sativa (NCBI:txid29727)

Foldseek 3Di:
DDDPVVPKAFQWKWAWDFPLFTQWIWTDIPVGIGTPHHHPDPDPPPGDDIDIGTTRVPQDVFKGWDAKDADDDPPGGRDIDTDIDGHDDDPVVVVVVVD

Sequence (99 aa):
IRLNHETEFVTGISGEMTGGSITSLTFHTNLRAYEAFHLKINRGEKARPSEKIEFHSGILDRSEFESFFGFADEDHLLTINFYVRHIFSDVKTIKMENE

InterPro domains:
  IPR001229 Jacalin-like lectin domain [PF01419] (1-83)
  IPR001229 Jacalin-like lectin domain [PS51752] (1-86)
  IPR036404 Jacalin-like lectin domain superfamily [G3DSA:2.100.10.30] (1-87)
  IPR036404 Jacalin-like lectin domain superfamily [SSF51101] (2-84)

Radius of gyration: 17.48 Å; chains: 1; bounding box: 51×24×41 Å

Secondary structure (DSSP, 8-state):
----TTT--EEEEEEEEETTEEEEEEEEESS-EEEEEE------TTSPPPEEEEE-----TTEEEEEEEEEE-SS-EEEEEEEEEE----TTTGGGS--

pLDDT: mean 77.76, std 13.62, range [40.81, 93.31]